Protein AF-H3DQI6-F1 (afdb_monomer_lite)

InterPro domains:
  IPR015422 Pyridoxal phosphate-dependent transferase, small domain [G3DSA:3.90.1150.10] (1-86)
  IPR015424 Pyridoxal phosphate-dependent transferase [SSF53383] (3-76)
  IPR045088 Aminotransferase ALAT1/2-like [PTHR11751] (1-85)

Structure (mmCIF, N/CA/C/O backbone):
data_AF-H3DQI6-F1
#
_entry.id   AF-H3DQI6-F1
#
loop_
_atom_site.group_PDB
_atom_site.id
_atom_site.type_symbol
_atom_site.label_atom_id
_atom_site.label_alt_id
_atom_site.label_comp_id
_atom_site.label_asym_id
_atom_site.label_entity_id
_atom_site.label_seq_id
_atom_site.pdbx_PDB_ins_code
_atom_site.Cartn_x
_atom_site.Cartn_y
_atom_site.Cartn_z
_atom_site.occupancy
_atom_site.B_iso_or_equiv
_atom_site.auth_seq_id
_atom_site.auth_comp_id
_atom_site.auth_asym_id
_atom_site.auth_atom_id
_atom_site.pdbx_PDB_model_num
ATOM 1 N N . MET A 1 1 ? 18.328 2.444 -2.834 1.00 74.44 1 MET A N 1
ATOM 2 C CA . MET A 1 1 ? 17.273 2.800 -3.809 1.00 74.44 1 MET A CA 1
ATOM 3 C C . MET A 1 1 ? 15.932 2.237 -3.344 1.00 74.44 1 MET A C 1
ATOM 5 O O . MET A 1 1 ? 15.474 1.218 -3.853 1.00 74.44 1 MET A O 1
ATOM 9 N N . TYR A 1 2 ? 15.324 2.869 -2.342 1.00 89.12 2 TYR A N 1
ATOM 10 C CA . TYR A 1 2 ? 14.019 2.474 -1.812 1.00 89.12 2 TYR A CA 1
ATOM 11 C C . TYR A 1 2 ? 13.088 3.676 -1.852 1.00 89.12 2 TYR A C 1
ATOM 13 O O . TYR A 1 2 ? 13.540 4.796 -1.616 1.00 89.12 2 TYR A O 1
ATOM 21 N N . ALA A 1 3 ? 11.816 3.428 -2.131 1.00 90.62 3 ALA A N 1
ATOM 22 C CA . ALA A 1 3 ? 10.750 4.388 -1.896 1.00 90.62 3 ALA A CA 1
ATOM 23 C C . ALA A 1 3 ? 9.967 3.964 -0.649 1.00 90.62 3 ALA A C 1
ATOM 25 O O . ALA A 1 3 ? 9.844 2.766 -0.375 1.00 90.62 3 ALA A O 1
ATOM 26 N N . PHE A 1 4 ? 9.460 4.951 0.091 1.00 92.31 4 PHE A N 1
ATOM 27 C CA . PHE A 1 4 ? 8.650 4.742 1.293 1.00 92.31 4 PHE A CA 1
ATOM 28 C C . PHE A 1 4 ? 7.346 5.557 1.228 1.00 92.31 4 PHE A C 1
ATOM 30 O O . PHE A 1 4 ? 7.171 6.510 1.986 1.00 92.31 4 PHE A O 1
ATOM 37 N N . PRO A 1 5 ? 6.475 5.273 0.243 1.00 92.25 5 PRO A N 1
ATOM 38 C CA . PRO A 1 5 ? 5.201 5.966 0.091 1.00 92.25 5 PRO A CA 1
ATOM 39 C C . PRO A 1 5 ? 4.301 5.790 1.317 1.00 92.25 5 PRO A C 1
ATOM 41 O O . PRO A 1 5 ? 4.217 4.709 1.904 1.00 92.25 5 PRO A O 1
ATOM 44 N N . GLN A 1 6 ? 3.602 6.870 1.657 1.00 93.12 6 GLN A N 1
ATOM 45 C CA . GLN A 1 6 ? 2.487 6.853 2.593 1.00 93.12 6 GLN A CA 1
ATOM 46 C C . GLN A 1 6 ? 1.218 6.406 1.864 1.00 93.12 6 GLN A C 1
ATOM 48 O O . GLN A 1 6 ? 0.960 6.839 0.739 1.00 93.12 6 GLN A O 1
ATOM 53 N N . ILE A 1 7 ? 0.412 5.582 2.525 1.00 92.00 7 ILE A N 1
ATOM 54 C CA . ILE A 1 7 ? -0.937 5.220 2.092 1.00 92.00 7 ILE A CA 1
ATOM 55 C C . ILE A 1 7 ? -1.962 5.748 3.091 1.00 92.00 7 ILE A C 1
ATOM 57 O O . ILE A 1 7 ? -1.741 5.757 4.303 1.00 92.00 7 ILE A O 1
ATOM 61 N N . TYR A 1 8 ? -3.098 6.189 2.562 1.00 92.44 8 TYR A N 1
ATOM 62 C CA . TYR A 1 8 ? -4.249 6.587 3.358 1.00 92.44 8 TYR A CA 1
ATOM 63 C C . TYR A 1 8 ? -5.247 5.439 3.338 1.00 92.44 8 TYR A C 1
ATOM 65 O O . TYR A 1 8 ? -5.786 5.097 2.288 1.00 92.44 8 TYR A O 1
ATOM 73 N N . ILE A 1 9 ? -5.436 4.819 4.498 1.00 92.06 9 ILE A N 1
ATOM 74 C CA . ILE A 1 9 ? -6.331 3.677 4.661 1.00 92.06 9 ILE A CA 1
ATOM 75 C C . ILE A 1 9 ? -7.669 4.207 5.194 1.00 92.06 9 ILE A C 1
ATOM 77 O O . ILE A 1 9 ? -7.665 4.911 6.209 1.00 92.06 9 ILE A O 1
ATOM 81 N N . PRO A 1 10 ? -8.803 3.914 4.532 1.00 94.00 10 PRO A N 1
ATOM 82 C CA . PRO A 1 10 ? -10.114 4.342 5.002 1.00 94.00 10 PRO A CA 1
ATOM 83 C C . PRO A 1 10 ? -10.437 3.785 6.400 1.00 94.00 10 PRO A C 1
ATOM 85 O O . PRO A 1 10 ? -10.062 2.648 6.698 1.00 94.00 10 PRO A O 1
ATOM 88 N N . PRO A 1 11 ? -11.185 4.521 7.245 1.00 93.19 11 PRO A N 1
ATOM 89 C CA . PRO A 1 11 ? -11.544 4.059 8.587 1.00 93.19 11 PRO A CA 1
ATOM 90 C C . PRO A 1 11 ? -12.201 2.666 8.646 1.00 93.19 11 PRO A C 1
ATOM 92 O O . PRO A 1 11 ? -11.842 1.910 9.546 1.00 93.19 11 PRO A O 1
ATOM 95 N N . PRO A 1 12 ? -13.088 2.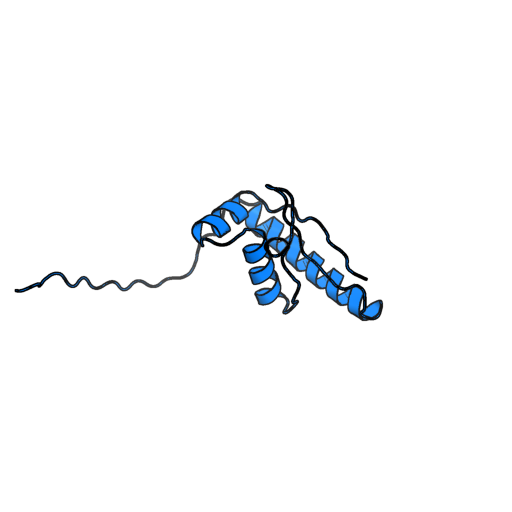266 7.706 1.00 93.81 12 PRO A N 1
ATOM 96 C CA . PRO A 1 12 ? -13.659 0.917 7.714 1.00 93.81 12 PRO A CA 1
ATOM 97 C C . PRO A 1 12 ? -12.607 -0.194 7.585 1.00 93.81 12 PRO A C 1
ATOM 99 O O . PRO A 1 12 ? -12.681 -1.197 8.286 1.00 93.81 12 PRO A O 1
ATOM 102 N N . ALA A 1 13 ? -11.581 0.010 6.754 1.00 94.12 13 ALA A N 1
ATOM 103 C CA . ALA A 1 13 ? -10.482 -0.944 6.617 1.00 94.12 13 ALA A CA 1
ATOM 104 C C . ALA A 1 13 ? -9.587 -0.989 7.865 1.00 94.12 13 ALA A C 1
ATOM 106 O O . ALA A 1 13 ? -9.068 -2.046 8.218 1.00 94.12 13 ALA A O 1
ATOM 107 N N . VAL A 1 14 ? -9.409 0.146 8.550 1.00 92.50 14 VAL A N 1
ATOM 108 C CA . VAL A 1 14 ? -8.691 0.188 9.835 1.00 92.50 14 VAL A CA 1
ATOM 109 C C . VAL A 1 14 ? -9.438 -0.630 10.889 1.00 92.50 14 VAL A C 1
ATOM 111 O O . VAL A 1 14 ? -8.819 -1.439 11.572 1.00 92.50 14 VAL A O 1
ATOM 114 N N . GLN A 1 15 ? -10.762 -0.480 10.973 1.00 93.56 15 GLN A N 1
ATOM 115 C CA . GLN A 1 15 ? -11.601 -1.241 11.906 1.00 93.56 15 GLN A CA 1
ATOM 116 C C . GLN A 1 15 ? -11.565 -2.745 11.619 1.00 93.56 15 GLN A C 1
ATOM 118 O O . GLN A 1 15 ? -11.482 -3.547 12.548 1.00 93.56 15 GLN A O 1
ATOM 123 N N . GLU A 1 16 ? -11.590 -3.145 10.345 1.00 94.06 16 GLU A N 1
ATOM 124 C CA . GLU A 1 16 ? -11.450 -4.556 9.975 1.00 94.06 16 GLU A CA 1
ATOM 125 C C . GLU A 1 16 ? -10.080 -5.104 10.395 1.00 94.06 16 GLU A C 1
ATOM 127 O O . GLU A 1 16 ? -10.008 -6.160 11.025 1.00 94.06 16 GLU A O 1
ATOM 132 N N . ALA A 1 17 ? -8.999 -4.362 10.143 1.00 93.25 17 ALA A N 1
ATOM 133 C CA . ALA A 1 17 ? -7.658 -4.755 10.570 1.00 93.25 17 ALA A CA 1
ATOM 134 C C . ALA A 1 17 ? -7.559 -4.913 12.100 1.00 93.25 17 ALA A C 1
ATOM 136 O O . ALA A 1 17 ? -7.017 -5.907 12.588 1.00 93.25 17 ALA A O 1
ATOM 137 N N . GLU A 1 18 ? -8.149 -3.985 12.858 1.00 91.88 18 G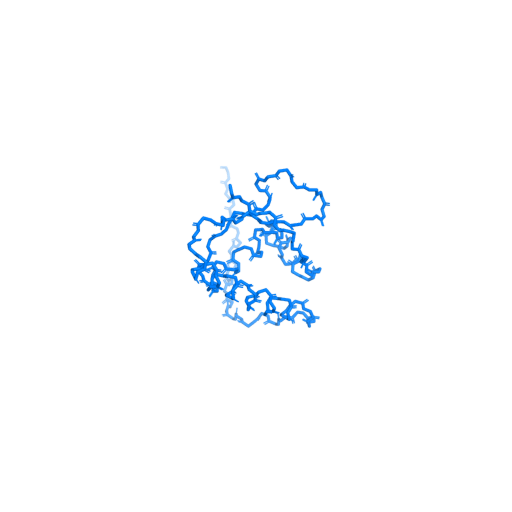LU A N 1
ATOM 138 C CA . GLU A 1 18 ? -8.236 -4.058 14.320 1.00 91.88 18 GLU A CA 1
ATOM 139 C C . GLU A 1 18 ? -9.046 -5.276 14.790 1.00 91.88 18 GLU A C 1
ATOM 141 O O . GLU A 1 18 ? -8.617 -5.967 15.716 1.00 91.88 18 GLU A O 1
ATOM 146 N N . SER A 1 19 ? -10.159 -5.606 14.123 1.00 94.50 19 SER A N 1
ATOM 147 C CA . SER A 1 19 ? -10.959 -6.804 14.430 1.00 94.50 19 SER A CA 1
ATOM 148 C C . SER A 1 19 ? -10.175 -8.107 14.233 1.00 94.50 19 SER A C 1
ATOM 150 O O . SER A 1 19 ? -10.369 -9.076 14.966 1.00 94.50 19 SER A O 1
ATOM 152 N N . LEU A 1 20 ? -9.233 -8.101 13.288 1.00 93.19 20 LEU A N 1
ATOM 153 C CA . LEU A 1 20 ? -8.321 -9.203 12.997 1.00 93.19 20 LEU A CA 1
ATOM 154 C C . LEU A 1 20 ? -7.040 -9.155 13.847 1.00 93.19 20 LEU A C 1
ATOM 156 O O . LEU A 1 20 ? -6.171 -10.010 13.689 1.00 93.19 20 LEU A O 1
ATOM 160 N N . SER A 1 21 ? -6.912 -8.184 14.761 1.00 92.69 21 SER A N 1
ATOM 161 C CA . SER A 1 21 ? -5.729 -7.971 15.609 1.00 92.69 21 SER A CA 1
ATOM 162 C C . SER A 1 21 ? -4.421 -7.795 14.822 1.00 92.69 21 SER A C 1
ATOM 164 O O . SER A 1 21 ? -3.346 -8.174 15.292 1.00 92.69 21 SER A O 1
ATOM 166 N N . ILE A 1 22 ? -4.495 -7.203 13.628 1.00 91.94 22 ILE A N 1
ATOM 167 C CA . ILE A 1 22 ? -3.337 -6.901 12.778 1.00 91.94 22 ILE A CA 1
ATOM 168 C C . ILE A 1 22 ? -3.251 -5.405 12.479 1.00 91.94 22 ILE A C 1
ATOM 170 O O . ILE A 1 22 ? -4.244 -4.683 12.478 1.00 91.94 22 ILE A O 1
ATOM 174 N N . ALA A 1 23 ? -2.038 -4.915 12.219 1.00 90.38 23 ALA A N 1
ATOM 175 C CA . ALA A 1 23 ? -1.846 -3.513 11.870 1.00 90.38 23 ALA A CA 1
ATOM 176 C C . ALA A 1 23 ? -2.502 -3.192 10.504 1.00 90.38 23 ALA A C 1
ATOM 178 O O . ALA A 1 23 ? -2.422 -4.017 9.588 1.00 90.38 23 ALA A O 1
ATOM 179 N N . PRO A 1 24 ? -3.102 -2.000 10.313 1.00 92.06 24 PRO A N 1
ATOM 180 C CA . PRO A 1 24 ? -3.786 -1.656 9.061 1.00 92.06 24 PRO A CA 1
ATOM 181 C C . PRO A 1 24 ? -2.897 -1.725 7.814 1.00 92.06 24 PRO A C 1
ATOM 183 O O . PRO A 1 24 ? -3.356 -2.092 6.735 1.00 92.06 24 PRO A O 1
ATOM 186 N N . ASP A 1 25 ? -1.608 -1.418 7.953 1.00 89.94 25 ASP A N 1
ATOM 187 C CA . ASP A 1 25 ? -0.646 -1.540 6.858 1.00 89.94 25 ASP A CA 1
ATOM 188 C C . ASP A 1 25 ? -0.332 -2.999 6.492 1.00 89.94 25 ASP A C 1
ATOM 190 O O . ASP A 1 25 ? -0.173 -3.306 5.310 1.00 89.94 25 ASP A O 1
ATOM 194 N N . ILE A 1 26 ? -0.300 -3.904 7.475 1.00 90.88 26 ILE A N 1
ATOM 195 C CA . ILE A 1 26 ? -0.202 -5.353 7.258 1.00 90.88 26 ILE A CA 1
ATOM 196 C C . ILE A 1 26 ? -1.459 -5.847 6.550 1.00 90.88 26 ILE A C 1
ATOM 198 O O . ILE A 1 26 ? -1.343 -6.577 5.571 1.00 90.88 26 ILE A O 1
ATOM 202 N N . PHE A 1 27 ? -2.644 -5.421 6.988 1.00 93.75 27 PHE A N 1
ATOM 203 C CA . PHE A 1 27 ? -3.905 -5.797 6.348 1.00 93.75 27 PHE A CA 1
ATOM 204 C C . PHE A 1 27 ? -3.945 -5.393 4.868 1.00 93.75 27 PHE A C 1
ATOM 206 O O . PHE A 1 27 ? -4.159 -6.239 4.000 1.00 93.75 27 PHE A O 1
ATOM 213 N N . TYR A 1 28 ? -3.647 -4.125 4.569 1.00 93.69 28 TYR A N 1
ATOM 214 C CA . TYR A 1 28 ? -3.550 -3.628 3.195 1.00 93.69 28 TYR A CA 1
ATOM 215 C C . TYR A 1 28 ? -2.540 -4.433 2.366 1.00 93.69 28 TYR A C 1
ATOM 217 O O . TYR A 1 28 ? -2.794 -4.775 1.211 1.00 93.69 28 TYR A O 1
ATOM 225 N N . PHE A 1 29 ? -1.387 -4.752 2.958 1.00 91.69 29 PHE A N 1
ATOM 226 C CA . PHE A 1 29 ? -0.344 -5.520 2.294 1.00 91.69 29 PHE A CA 1
ATOM 227 C C . PHE A 1 29 ? -0.761 -6.967 1.992 1.00 91.69 29 PHE A C 1
ATOM 229 O O . PHE A 1 29 ? -0.492 -7.454 0.895 1.00 91.69 29 PHE A O 1
ATOM 236 N N . LEU A 1 30 ? -1.424 -7.647 2.929 1.00 92.25 30 LEU A N 1
ATOM 237 C CA . LEU A 1 30 ? -1.915 -9.009 2.721 1.00 92.25 30 LEU A CA 1
ATOM 238 C C . LEU A 1 30 ? -2.918 -9.053 1.565 1.00 92.25 30 LEU A C 1
ATOM 240 O O . LEU A 1 30 ? -2.760 -9.873 0.664 1.00 92.25 30 LEU A O 1
ATOM 244 N N . LYS A 1 31 ? -3.856 -8.100 1.514 1.00 93.31 31 LYS A N 1
ATOM 245 C CA . LYS A 1 31 ? -4.799 -7.961 0.393 1.00 93.31 31 LYS A CA 1
ATOM 246 C C . LYS A 1 31 ? -4.086 -7.710 -0.939 1.00 93.31 31 LYS A C 1
ATOM 248 O O . LYS A 1 31 ? -4.376 -8.376 -1.929 1.00 93.31 31 LYS A O 1
ATOM 253 N N . LEU A 1 32 ? -3.092 -6.816 -0.959 1.00 93.56 32 LEU A N 1
ATOM 254 C CA . LEU A 1 32 ? -2.284 -6.557 -2.157 1.00 93.56 32 LEU A CA 1
ATOM 255 C C . LEU A 1 32 ? -1.593 -7.833 -2.652 1.00 93.56 32 LEU A C 1
ATOM 257 O O . LEU A 1 32 ? -1.567 -8.098 -3.857 1.00 93.56 32 LEU A O 1
ATOM 261 N N . LEU A 1 33 ? -1.009 -8.601 -1.733 1.00 93.31 33 LEU A N 1
ATOM 262 C CA . LEU A 1 33 ? -0.298 -9.832 -2.050 1.00 93.31 33 LEU A CA 1
ATOM 263 C C . LEU A 1 33 ? -1.249 -10.899 -2.602 1.00 93.31 33 LEU A C 1
ATOM 265 O O . LEU A 1 33 ? -0.927 -11.510 -3.619 1.00 93.31 33 LEU A O 1
ATOM 269 N N . GLU A 1 34 ? -2.404 -11.093 -1.967 1.00 92.19 34 GLU A N 1
ATOM 270 C CA . GLU A 1 34 ? -3.431 -12.056 -2.381 1.00 92.19 34 GLU A CA 1
ATOM 271 C C . GLU A 1 34 ? -3.988 -11.744 -3.777 1.00 92.19 34 GLU A C 1
ATOM 273 O O . GLU A 1 34 ? -4.116 -12.649 -4.601 1.00 92.19 34 GLU A O 1
ATOM 278 N N . GLU A 1 35 ? -4.263 -10.472 -4.081 1.00 92.69 35 GLU A N 1
ATOM 279 C CA . GLU A 1 35 ? -4.873 -10.073 -5.357 1.00 92.69 35 GLU A CA 1
ATOM 280 C C . GLU A 1 35 ? -3.863 -9.972 -6.509 1.00 92.69 35 GLU A C 1
ATOM 282 O O . GLU A 1 35 ? -4.167 -10.321 -7.651 1.00 92.69 35 GLU A O 1
ATOM 287 N N . THR A 1 36 ? -2.653 -9.472 -6.243 1.00 91.19 36 THR A N 1
ATOM 288 C CA . THR A 1 36 ? -1.706 -9.103 -7.313 1.00 91.19 36 THR A CA 1
ATOM 289 C C . THR A 1 36 ? -0.459 -9.980 -7.381 1.00 91.19 36 THR A C 1
ATOM 291 O O . THR A 1 36 ? 0.260 -9.943 -8.390 1.00 91.19 36 THR A O 1
ATOM 294 N N . GLY A 1 37 ? -0.165 -10.729 -6.314 1.00 90.06 37 GLY A N 1
ATOM 295 C CA . GLY A 1 37 ? 1.097 -11.445 -6.119 1.00 90.06 37 GLY A CA 1
ATOM 296 C C . GLY A 1 37 ? 2.300 -10.533 -5.846 1.00 90.06 37 GLY A C 1
ATOM 297 O O . GLY A 1 37 ? 3.439 -11.001 -5.869 1.00 90.06 37 GLY A O 1
ATOM 298 N N . ILE A 1 38 ? 2.092 -9.227 -5.631 1.00 88.25 38 ILE A N 1
ATOM 299 C CA . ILE A 1 38 ? 3.174 -8.271 -5.374 1.00 88.25 38 ILE A CA 1
ATOM 300 C C . ILE A 1 38 ? 3.544 -8.295 -3.892 1.00 88.25 38 ILE A C 1
ATOM 302 O O . ILE A 1 38 ? 2.736 -7.982 -3.023 1.00 88.25 38 ILE A O 1
ATOM 306 N N . PHE A 1 39 ? 4.815 -8.586 -3.616 1.00 86.81 39 PHE A N 1
ATOM 307 C CA . PHE A 1 39 ? 5.385 -8.501 -2.277 1.00 86.81 39 PHE A CA 1
ATOM 308 C C . PHE A 1 39 ? 6.080 -7.146 -2.060 1.00 86.81 39 PHE A C 1
ATOM 310 O O . PHE A 1 39 ? 6.992 -6.772 -2.801 1.00 86.81 39 PHE A O 1
ATOM 317 N N . VAL A 1 40 ? 5.684 -6.427 -1.012 1.00 85.56 40 VAL A N 1
ATOM 318 C CA . VAL A 1 40 ? 6.324 -5.208 -0.496 1.00 85.56 40 VAL A CA 1
ATOM 319 C C . VAL A 1 40 ? 6.533 -5.367 1.007 1.00 85.56 40 VAL A C 1
ATOM 321 O O . VAL A 1 40 ? 5.978 -6.271 1.621 1.00 85.56 40 VAL A O 1
ATOM 324 N N . VAL A 1 41 ? 7.358 -4.517 1.621 1.00 87.75 41 VAL A N 1
ATOM 325 C CA . VAL A 1 41 ? 7.579 -4.598 3.074 1.00 87.75 41 VAL A CA 1
ATOM 326 C C . VAL A 1 41 ? 6.688 -3.571 3.778 1.00 87.75 41 VAL A C 1
ATOM 328 O O . VAL A 1 41 ? 6.836 -2.384 3.475 1.00 87.75 41 VAL A O 1
ATOM 331 N N . PRO A 1 42 ? 5.790 -3.971 4.695 1.00 87.75 42 PRO A N 1
ATOM 332 C CA . PRO A 1 42 ? 4.918 -3.035 5.401 1.00 87.75 42 PRO A CA 1
ATOM 333 C C . PRO A 1 42 ? 5.708 -2.101 6.328 1.00 87.75 42 PRO A C 1
ATOM 335 O O . PRO A 1 42 ? 6.787 -2.441 6.824 1.00 87.75 42 PRO A O 1
ATOM 338 N N . GLY A 1 43 ? 5.170 -0.901 6.543 1.00 85.00 43 GLY A N 1
ATOM 339 C CA . GLY A 1 43 ? 5.778 0.163 7.340 1.00 85.00 43 GLY A CA 1
ATOM 340 C C . GLY A 1 43 ? 5.846 -0.136 8.836 1.00 85.00 43 GLY A C 1
ATOM 341 O O . GLY A 1 43 ? 6.731 0.385 9.506 1.00 85.00 43 GLY A O 1
ATOM 342 N N . SER A 1 44 ? 4.983 -1.011 9.347 1.00 80.75 44 SER A N 1
ATOM 343 C CA . SER A 1 44 ? 4.900 -1.422 10.755 1.00 80.75 44 SER A CA 1
ATOM 344 C C . SER A 1 44 ? 6.152 -2.120 11.274 1.00 80.75 44 SER A C 1
ATOM 346 O O . SER A 1 44 ? 6.413 -2.081 12.472 1.00 80.75 44 SER A O 1
ATOM 348 N N . GLY A 1 45 ? 6.973 -2.691 10.387 1.00 77.81 45 GLY A N 1
ATOM 349 C CA . GLY A 1 45 ? 8.310 -3.185 10.731 1.00 77.81 45 GLY A CA 1
ATOM 350 C C . GLY A 1 45 ? 9.376 -2.087 10.871 1.00 77.81 45 GLY A C 1
ATOM 351 O O . GLY A 1 45 ? 10.532 -2.394 11.158 1.00 77.81 45 GLY A O 1
ATOM 352 N N . PHE A 1 46 ? 9.023 -0.821 10.641 1.00 80.88 46 PHE A N 1
ATOM 353 C CA . PHE A 1 46 ? 9.911 0.341 10.674 1.00 80.88 46 PHE A CA 1
ATOM 354 C C . PHE A 1 46 ? 9.382 1.427 11.625 1.00 80.88 46 PHE A C 1
ATOM 356 O O . PHE A 1 46 ? 8.244 1.398 12.089 1.00 80.88 46 PHE A O 1
ATOM 363 N N . PHE A 1 47 ? 10.209 2.442 11.888 1.00 77.50 47 PHE A N 1
ATOM 364 C CA . PHE A 1 47 ? 9.812 3.621 12.657 1.00 77.50 47 PHE A CA 1
ATOM 365 C C . PHE A 1 47 ? 8.920 4.555 11.819 1.00 77.50 47 PHE A C 1
ATOM 367 O O . PHE A 1 47 ? 9.403 5.524 11.233 1.00 77.50 47 PHE A O 1
ATOM 374 N N . GLN A 1 48 ? 7.620 4.263 11.746 1.00 84.25 48 GLN A N 1
ATOM 375 C CA . GLN A 1 48 ? 6.611 5.164 11.173 1.00 84.25 48 GLN A CA 1
ATOM 376 C C . GLN A 1 48 ? 5.891 5.977 12.257 1.00 84.25 48 GLN A C 1
ATOM 378 O O . GLN A 1 48 ? 5.808 5.567 13.414 1.00 84.25 48 GLN A O 1
ATOM 383 N N . ARG A 1 49 ? 5.373 7.157 11.894 1.00 86.38 49 ARG A N 1
ATOM 384 C CA . ARG A 1 49 ? 4.602 7.995 12.825 1.00 86.38 49 ARG A CA 1
ATOM 385 C C . ARG A 1 49 ? 3.257 7.335 13.132 1.00 86.38 49 ARG A C 1
ATOM 387 O O . ARG A 1 49 ? 2.635 6.745 12.250 1.00 86.38 49 ARG A O 1
ATOM 394 N N . GLN A 1 50 ? 2.782 7.476 14.367 1.00 86.00 50 GLN A N 1
ATOM 395 C CA . GLN A 1 50 ? 1.464 6.974 14.753 1.00 86.00 50 GLN A CA 1
ATOM 396 C C . GLN A 1 50 ? 0.366 7.611 13.884 1.00 86.00 50 GLN A C 1
ATOM 398 O O . GLN A 1 50 ? 0.419 8.805 13.591 1.00 86.00 50 GLN A O 1
ATOM 403 N N . GLY A 1 51 ? -0.602 6.803 13.445 1.00 86.06 51 GLY A N 1
ATOM 404 C CA . GLY A 1 51 ? -1.684 7.239 12.552 1.00 86.06 51 GLY A CA 1
ATOM 405 C C . GLY A 1 51 ? -1.280 7.397 11.082 1.00 86.06 51 GLY A C 1
ATOM 406 O O . GLY A 1 51 ? -2.091 7.834 10.271 1.00 86.06 51 GLY A O 1
ATOM 407 N N . THR A 1 52 ? -0.044 7.045 10.720 1.00 91.38 52 THR A N 1
ATOM 408 C CA . THR A 1 52 ? 0.405 7.001 9.325 1.00 91.38 52 THR A CA 1
ATOM 409 C C . THR A 1 52 ? 0.796 5.585 8.944 1.00 91.38 52 THR A C 1
ATOM 411 O O . THR A 1 52 ? 1.370 4.857 9.753 1.00 91.38 52 THR A O 1
ATOM 414 N N . TYR A 1 53 ? 0.505 5.215 7.703 1.00 92.50 53 TYR A N 1
ATOM 415 C CA . TYR A 1 53 ? 0.739 3.879 7.178 1.00 92.50 53 TYR A CA 1
ATOM 416 C C . TYR A 1 53 ? 1.613 3.987 5.942 1.00 92.50 53 TYR A C 1
ATOM 418 O O . TYR A 1 53 ? 1.383 4.842 5.085 1.00 92.50 53 TYR A O 1
ATOM 426 N N . HIS A 1 54 ? 2.627 3.139 5.857 1.00 93.25 54 HIS A N 1
ATOM 427 C CA . HIS A 1 54 ? 3.598 3.174 4.773 1.00 93.25 54 HIS A CA 1
ATOM 428 C C . HIS A 1 54 ? 3.909 1.771 4.278 1.00 93.25 54 HIS A C 1
ATOM 430 O O . HIS A 1 54 ? 3.624 0.773 4.939 1.00 93.25 54 HIS A O 1
ATOM 436 N N . PHE A 1 55 ? 4.566 1.697 3.129 1.00 91.75 55 PHE A N 1
ATOM 437 C CA . PHE A 1 55 ? 5.242 0.484 2.694 1.00 91.75 55 PHE A CA 1
ATOM 438 C C . PHE A 1 55 ? 6.562 0.835 2.017 1.00 91.75 55 PHE A C 1
ATOM 440 O O . PHE A 1 55 ? 6.728 1.910 1.445 1.00 91.75 55 PHE A O 1
ATOM 447 N N . ARG A 1 56 ? 7.519 -0.090 2.061 1.00 92.19 56 ARG A N 1
ATOM 448 C CA . ARG A 1 56 ? 8.791 0.020 1.352 1.00 92.19 56 ARG A CA 1
ATOM 449 C C . ARG A 1 56 ? 8.730 -0.767 0.055 1.00 92.19 56 ARG A C 1
ATOM 451 O O . ARG A 1 56 ? 8.487 -1.975 0.072 1.00 92.19 56 ARG A O 1
ATOM 458 N N . MET A 1 57 ? 9.090 -0.114 -1.044 1.00 90.81 57 MET A N 1
ATOM 459 C CA . MET A 1 57 ? 9.304 -0.771 -2.334 1.00 90.81 57 MET A CA 1
ATOM 460 C C . MET A 1 57 ? 10.692 -0.476 -2.905 1.00 90.81 57 MET A C 1
ATOM 462 O O . MET A 1 57 ? 11.317 0.545 -2.599 1.00 90.81 57 MET A O 1
ATOM 466 N N . THR A 1 58 ? 11.190 -1.386 -3.739 1.00 89.31 58 THR A N 1
ATOM 467 C CA . THR A 1 58 ? 12.440 -1.211 -4.483 1.00 89.31 58 THR A CA 1
ATOM 468 C C . THR A 1 58 ? 12.164 -0.591 -5.848 1.00 89.31 58 THR A C 1
ATOM 470 O O . THR A 1 58 ? 11.217 -0.957 -6.536 1.00 89.31 58 THR A O 1
ATOM 473 N N . ILE A 1 59 ? 13.038 0.325 -6.265 1.00 89.06 59 ILE A N 1
ATOM 474 C CA . ILE A 1 59 ? 13.035 0.919 -7.618 1.00 89.06 59 ILE A CA 1
ATOM 475 C C . ILE A 1 59 ? 14.161 0.343 -8.495 1.00 89.06 59 ILE A C 1
ATOM 477 O O . ILE A 1 59 ? 14.549 0.936 -9.492 1.00 89.06 59 ILE A O 1
ATOM 481 N N . LEU A 1 60 ? 14.720 -0.798 -8.078 1.00 89.44 60 LEU A N 1
ATOM 482 C CA . LEU A 1 60 ? 15.787 -1.519 -8.776 1.00 89.44 60 LEU A CA 1
ATOM 483 C C . LEU A 1 60 ? 15.353 -2.224 -10.076 1.00 89.44 60 LEU A C 1
ATOM 485 O O . LEU A 1 60 ? 16.211 -2.387 -10.944 1.00 89.44 60 LEU A O 1
ATOM 489 N N . PRO A 1 61 ? 14.094 -2.691 -10.243 1.00 88.44 61 PRO A N 1
ATOM 490 C CA . PRO A 1 61 ? 13.669 -3.280 -11.510 1.00 88.44 61 PRO A CA 1
ATOM 491 C C . PRO A 1 61 ? 13.817 -2.305 -12.684 1.00 88.44 61 PRO A C 1
ATOM 493 O O . PRO A 1 61 ? 13.779 -1.089 -12.507 1.00 88.44 61 PRO A O 1
ATOM 496 N N . SER A 1 62 ? 13.929 -2.842 -13.903 1.00 93.75 62 SER A N 1
ATOM 497 C CA . SER A 1 62 ? 13.942 -2.012 -15.111 1.00 93.75 62 SER A CA 1
ATOM 498 C 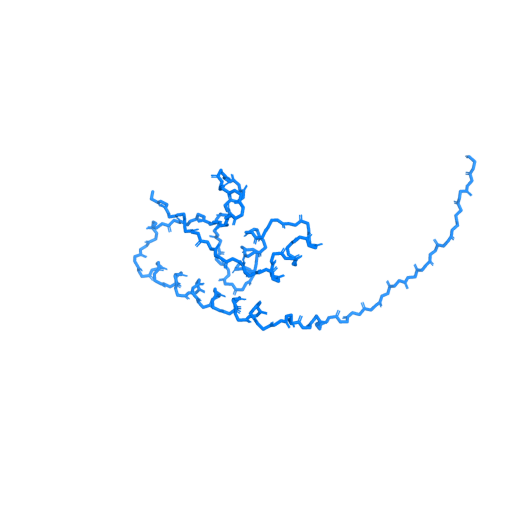C . SER A 1 62 ? 12.665 -1.162 -15.223 1.00 93.75 62 SER A C 1
ATOM 500 O O . SER A 1 62 ? 11.611 -1.586 -14.732 1.00 93.75 62 SER A O 1
ATOM 502 N N . PRO A 1 63 ? 12.710 -0.000 -15.905 1.00 92.81 63 PRO A N 1
ATOM 503 C CA . PRO A 1 63 ? 11.558 0.894 -16.023 1.00 92.81 63 PRO A CA 1
ATOM 504 C C . PRO A 1 63 ? 10.278 0.209 -16.516 1.00 92.81 63 PRO A C 1
ATOM 506 O O . PRO A 1 63 ? 9.200 0.505 -16.012 1.00 92.81 63 PRO A O 1
ATOM 509 N N . ASP A 1 64 ? 10.378 -0.747 -17.442 1.00 94.94 64 ASP A N 1
ATOM 510 C CA . ASP A 1 64 ? 9.204 -1.454 -17.970 1.00 94.94 64 ASP A CA 1
ATOM 511 C C . ASP A 1 64 ? 8.576 -2.402 -16.943 1.00 94.94 64 ASP A C 1
ATOM 513 O O . ASP A 1 64 ? 7.356 -2.428 -16.785 1.00 94.94 64 ASP A O 1
ATOM 517 N N . LYS A 1 65 ? 9.399 -3.120 -16.166 1.00 91.12 65 LYS A N 1
ATOM 518 C CA . LYS A 1 65 ? 8.905 -3.946 -15.053 1.00 91.12 65 LYS A CA 1
ATOM 519 C C . LYS A 1 65 ? 8.297 -3.081 -13.955 1.00 91.12 65 LYS A C 1
ATOM 521 O O . LYS A 1 65 ? 7.270 -3.443 -13.386 1.00 91.12 65 LYS A O 1
ATOM 526 N N . LEU A 1 66 ? 8.910 -1.930 -13.681 1.00 91.81 66 LEU A N 1
ATOM 527 C CA . LEU A 1 66 ? 8.409 -0.985 -12.692 1.00 91.81 66 LEU A CA 1
ATOM 528 C C . LEU A 1 66 ? 7.056 -0.396 -13.112 1.00 91.81 66 LEU A C 1
ATOM 530 O O . LEU A 1 66 ? 6.159 -0.325 -12.281 1.00 91.81 66 LEU A O 1
ATOM 534 N N . LYS A 1 67 ? 6.860 -0.054 -14.393 1.00 93.69 67 LYS A N 1
ATOM 535 C CA . LYS A 1 67 ? 5.557 0.394 -14.917 1.00 93.69 67 LYS A CA 1
ATOM 536 C C . LYS A 1 67 ? 4.462 -0.649 -14.695 1.00 93.69 67 LYS A C 1
ATOM 538 O O . LYS A 1 67 ? 3.387 -0.292 -14.230 1.00 93.69 67 LYS A O 1
ATOM 543 N N . ILE A 1 68 ? 4.744 -1.924 -14.972 1.00 93.06 68 ILE A N 1
ATOM 544 C CA . ILE A 1 68 ? 3.781 -3.018 -14.758 1.00 93.06 68 ILE A CA 1
ATOM 545 C C . ILE A 1 68 ? 3.428 -3.148 -13.271 1.00 93.06 68 ILE A C 1
ATOM 547 O O . ILE A 1 68 ? 2.254 -3.259 -12.925 1.00 93.06 68 ILE A O 1
ATOM 551 N N . LEU A 1 69 ? 4.430 -3.103 -12.388 1.00 91.69 69 LEU A N 1
ATOM 552 C CA . LEU A 1 69 ? 4.219 -3.162 -10.940 1.00 91.69 69 LEU A CA 1
ATOM 553 C C . LEU A 1 69 ? 3.361 -1.988 -10.455 1.00 91.69 69 LEU A C 1
ATOM 555 O O . LEU A 1 69 ? 2.385 -2.200 -9.741 1.00 91.69 69 LEU A O 1
ATOM 559 N N . LEU A 1 70 ? 3.698 -0.763 -10.863 1.00 92.81 70 LEU A N 1
ATOM 560 C CA . LEU A 1 70 ? 2.968 0.445 -10.474 1.00 92.81 70 LEU A CA 1
ATOM 561 C C . LEU A 1 70 ? 1.531 0.450 -11.008 1.00 92.81 70 LEU A C 1
ATOM 563 O O . LEU A 1 70 ? 0.636 0.915 -10.308 1.00 92.81 70 LEU A O 1
ATOM 567 N N . GLN A 1 71 ? 1.298 -0.087 -12.207 1.00 94.94 71 GLN A N 1
ATOM 568 C CA . GLN A 1 71 ? -0.043 -0.211 -12.776 1.00 94.94 71 GLN A CA 1
ATOM 569 C C . GLN A 1 71 ? -0.911 -1.170 -11.953 1.00 94.94 71 GLN A C 1
ATOM 571 O O . GLN A 1 71 ? -1.997 -0.786 -11.528 1.00 94.94 71 GLN A O 1
ATOM 576 N N . LYS A 1 72 ? -0.400 -2.367 -11.640 1.00 94.25 72 LYS A N 1
ATOM 577 C CA . LYS A 1 72 ? -1.098 -3.334 -10.777 1.00 94.25 72 LYS A CA 1
ATOM 578 C C . LYS A 1 72 ? -1.370 -2.774 -9.383 1.00 94.25 72 LYS A C 1
ATOM 580 O O . LYS A 1 72 ? -2.461 -2.933 -8.850 1.00 94.25 72 LYS A O 1
ATOM 585 N N . LEU A 1 73 ? -0.382 -2.091 -8.804 1.00 93.88 73 LEU A N 1
ATOM 586 C CA . LEU A 1 73 ? -0.520 -1.449 -7.500 1.00 93.88 73 LEU A CA 1
ATOM 587 C C . LEU A 1 73 ? -1.599 -0.359 -7.521 1.00 93.88 73 LEU A C 1
ATOM 589 O O . LEU A 1 73 ? -2.370 -0.252 -6.573 1.00 93.88 73 LEU A O 1
ATOM 593 N N . LYS A 1 74 ? -1.664 0.439 -8.593 1.00 94.75 74 LYS A N 1
ATOM 594 C CA . LYS A 1 74 ? -2.696 1.464 -8.781 1.00 94.75 74 LYS A CA 1
ATOM 595 C C . LYS A 1 74 ? -4.086 0.841 -8.882 1.00 94.75 74 LYS A C 1
ATOM 597 O O . LYS A 1 74 ? -4.998 1.324 -8.222 1.00 94.75 74 LYS A O 1
ATOM 602 N N . GLU A 1 75 ? -4.248 -0.187 -9.708 1.00 96.06 75 GLU A N 1
ATOM 603 C CA . GLU A 1 75 ? -5.529 -0.881 -9.898 1.00 96.06 75 GLU A CA 1
ATOM 604 C C . GLU A 1 75 ? -6.033 -1.472 -8.582 1.00 96.06 75 GLU A C 1
ATOM 606 O O . GLU A 1 75 ? -7.154 -1.172 -8.175 1.00 96.06 75 GLU A O 1
ATOM 611 N N . PHE A 1 76 ? -5.166 -2.193 -7.866 1.00 95.75 76 PHE A N 1
ATOM 612 C CA . PHE A 1 76 ? -5.462 -2.688 -6.526 1.00 95.75 76 PHE A CA 1
ATOM 613 C C . PHE A 1 76 ? -5.849 -1.556 -5.571 1.00 95.75 76 PHE A C 1
ATOM 615 O O . PHE A 1 76 ? -6.873 -1.633 -4.904 1.00 95.75 76 PHE A O 1
ATOM 622 N N . HIS A 1 77 ? -5.053 -0.484 -5.509 1.00 94.94 77 HIS A N 1
ATOM 623 C CA . HIS A 1 77 ? -5.297 0.609 -4.571 1.00 94.94 77 HIS A CA 1
ATOM 624 C C . HIS A 1 77 ? -6.657 1.275 -4.805 1.00 94.94 77 HIS A C 1
ATOM 626 O O . HIS A 1 77 ? -7.369 1.562 -3.847 1.00 94.94 77 HIS A O 1
ATOM 632 N N . LEU A 1 78 ? -7.036 1.499 -6.065 1.00 95.12 78 LEU A N 1
ATOM 633 C CA . L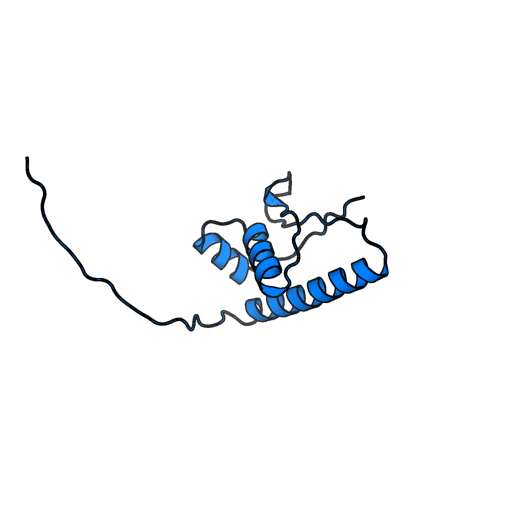EU A 1 78 ? -8.334 2.079 -6.409 1.00 95.12 78 LEU A CA 1
ATOM 634 C C . LEU A 1 78 ? -9.487 1.141 -6.043 1.00 95.12 78 LEU A C 1
ATOM 636 O O . LEU A 1 78 ? -10.457 1.599 -5.445 1.00 95.12 78 LEU A O 1
ATOM 640 N N . HIS A 1 79 ? -9.355 -0.153 -6.342 1.00 94.31 79 HIS A N 1
ATOM 641 C CA . HIS A 1 79 ? -10.354 -1.160 -5.986 1.00 94.31 79 HIS A CA 1
ATOM 642 C C . HIS A 1 79 ? -10.523 -1.282 -4.465 1.00 94.31 79 HIS A C 1
ATOM 644 O O . HIS A 1 79 ? -11.640 -1.256 -3.956 1.00 94.31 79 HIS A O 1
ATOM 650 N N . PHE A 1 80 ? -9.411 -1.317 -3.729 1.00 94.69 80 PHE A N 1
ATOM 651 C CA . PHE A 1 80 ? -9.403 -1.309 -2.271 1.00 94.69 80 PHE A CA 1
ATOM 652 C C . PHE A 1 80 ? -10.112 -0.068 -1.723 1.00 94.69 80 PHE A C 1
ATOM 654 O O . PHE A 1 80 ? -10.986 -0.173 -0.866 1.00 94.69 80 PHE A O 1
ATOM 661 N N . LEU A 1 81 ? -9.779 1.123 -2.229 1.00 94.00 81 LEU A N 1
ATOM 662 C CA . LEU A 1 81 ? -10.451 2.343 -1.796 1.00 94.00 81 LEU A CA 1
ATOM 663 C C . LEU A 1 81 ? -11.950 2.282 -2.084 1.00 94.00 81 LEU A C 1
ATOM 665 O O . LEU A 1 81 ? -12.719 2.618 -1.195 1.00 94.00 81 LEU A O 1
ATOM 669 N N . GLU A 1 82 ? -12.381 1.838 -3.261 1.00 93.88 82 GLU A N 1
ATOM 670 C CA . GLU A 1 82 ? -13.801 1.707 -3.602 1.00 93.88 82 GLU A CA 1
ATOM 671 C C . GLU A 1 82 ? -14.539 0.752 -2.651 1.00 93.88 82 GLU A C 1
ATOM 673 O O . GLU A 1 82 ? -15.563 1.139 -2.076 1.00 93.88 82 GLU A O 1
ATOM 678 N N . ALA A 1 83 ? -13.968 -0.432 -2.402 1.00 92.00 83 ALA A N 1
ATOM 679 C CA . ALA A 1 83 ? -14.520 -1.447 -1.504 1.00 92.00 83 ALA A CA 1
ATOM 680 C C . ALA A 1 83 ? -14.720 -0.938 -0.066 1.00 92.00 83 ALA A C 1
ATOM 682 O O . ALA A 1 83 ? -15.663 -1.348 0.607 1.00 92.00 83 ALA A O 1
ATOM 683 N N . TYR A 1 84 ? -13.865 -0.018 0.391 1.00 90.88 84 TYR A N 1
ATOM 684 C CA . TYR A 1 84 ? -13.929 0.571 1.732 1.00 90.88 84 TYR A CA 1
ATOM 685 C C . TYR A 1 84 ? -14.487 2.006 1.773 1.00 90.88 84 TYR A C 1
ATOM 687 O O . TYR A 1 84 ? -14.588 2.586 2.857 1.00 90.88 84 TYR A O 1
ATOM 695 N N . SER A 1 85 ? -14.859 2.588 0.625 1.00 82.44 85 SER A N 1
ATOM 696 C CA . SER A 1 85 ? -15.495 3.916 0.520 1.00 82.44 85 SER A CA 1
ATOM 697 C C . SER A 1 85 ? -17.018 3.828 0.545 1.00 82.44 85 SER A C 1
ATOM 699 O O . SER A 1 85 ? -17.679 4.708 1.093 1.00 82.44 85 SER A O 1
ATOM 701 N N . GLN A 1 86 ? -17.580 2.770 -0.040 1.00 63.78 86 GLN A N 1
ATOM 702 C CA . GLN A 1 86 ? -18.994 2.434 0.090 1.00 63.78 86 GLN A CA 1
ATOM 703 C C . GLN A 1 86 ? -19.130 1.596 1.362 1.00 63.78 86 GLN A C 1
ATOM 705 O O . GLN A 1 86 ? -18.515 0.542 1.463 1.00 63.78 86 GLN A O 1
ATOM 710 N N . GLY A 1 87 ? -19.846 2.092 2.373 1.00 54.84 87 GLY A N 1
ATOM 711 C CA . GLY A 1 87 ? -19.901 1.465 3.697 1.00 54.84 87 GLY A CA 1
ATOM 712 C C . GLY A 1 87 ? -20.160 -0.048 3.646 1.00 54.84 87 GLY A C 1
ATOM 713 O O . GLY A 1 87 ? -21.268 -0.456 3.328 1.00 54.84 87 GLY A O 1
ATOM 714 N N . ALA A 1 88 ? -19.125 -0.818 4.006 1.00 40.59 88 ALA A N 1
ATOM 715 C CA . ALA A 1 88 ? -19.075 -2.267 4.226 1.00 40.59 88 ALA A CA 1
ATOM 716 C C . ALA A 1 88 ? -19.576 -3.173 3.072 1.00 40.59 88 ALA A C 1
ATOM 718 O O . ALA A 1 88 ? -20.781 -3.259 2.823 1.00 40.59 88 ALA A O 1
ATOM 719 N N . PRO A 1 89 ? -18.706 -3.994 2.450 1.00 43.03 89 PRO A N 1
ATOM 720 C CA . PRO A 1 89 ? -19.176 -5.158 1.723 1.00 43.03 89 PRO A CA 1
ATOM 721 C C . PRO A 1 89 ? -19.645 -6.226 2.719 1.00 43.03 89 PRO A C 1
ATOM 723 O O . PRO A 1 89 ? -18.954 -6.588 3.671 1.00 43.03 89 PRO A O 1
ATOM 726 N N . GLN A 1 90 ? -20.854 -6.728 2.481 1.00 42.72 90 GLN A N 1
ATOM 727 C CA . GLN A 1 90 ? -21.417 -7.890 3.155 1.00 42.72 90 GLN A CA 1
ATOM 728 C C . GLN A 1 90 ? -20.481 -9.097 3.018 1.00 42.72 90 GLN A C 1
ATOM 730 O O . GLN A 1 90 ? -20.146 -9.511 1.909 1.00 42.72 90 GLN A O 1
ATOM 735 N N . MET A 1 91 ? -20.109 -9.694 4.150 1.00 45.16 91 MET A N 1
ATOM 736 C CA . MET A 1 91 ? -19.467 -11.004 4.205 1.00 45.16 91 MET A CA 1
ATOM 737 C C . MET A 1 91 ? -20.426 -12.075 3.655 1.00 45.16 91 MET A C 1
ATOM 739 O O . MET A 1 91 ? -21.306 -12.554 4.369 1.00 45.16 91 MET A O 1
ATOM 743 N N . SER A 1 92 ? -20.268 -12.472 2.388 1.00 45.44 92 SER A N 1
ATOM 744 C CA . SER A 1 92 ? -20.864 -13.705 1.861 1.00 45.44 92 SER A CA 1
ATOM 745 C C . SER A 1 92 ? -19.878 -14.859 2.041 1.00 45.44 92 SER A C 1
ATOM 747 O O . SER A 1 92 ? -18.952 -15.034 1.250 1.00 45.44 92 SER A O 1
ATOM 749 N N . GLY A 1 93 ? -20.093 -15.646 3.092 1.00 43.00 93 GLY A N 1
ATOM 750 C CA . GLY A 1 93 ? -19.337 -16.861 3.378 1.00 43.00 93 GLY A CA 1
ATOM 751 C C . GLY A 1 93 ? -19.976 -17.674 4.500 1.00 43.00 93 GLY A C 1
ATOM 752 O O . GLY A 1 93 ? -19.425 -17.771 5.588 1.00 43.00 93 GLY A O 1
ATOM 753 N N . SER A 1 94 ? -21.160 -18.232 4.234 1.00 43.16 94 SER A N 1
ATOM 754 C CA . SER A 1 94 ? -21.725 -19.400 4.932 1.00 43.16 94 SER A CA 1
ATOM 755 C C . SER A 1 94 ? -20.662 -20.506 5.054 1.00 43.16 94 SER A C 1
ATOM 757 O O . SER A 1 94 ? -19.985 -20.793 4.070 1.00 43.16 94 SER A O 1
ATOM 759 N N . ASN A 1 95 ? -20.474 -21.173 6.194 1.00 47.06 95 ASN A N 1
ATOM 760 C CA . ASN A 1 95 ? -21.477 -22.037 6.817 1.00 47.06 95 ASN A CA 1
ATOM 761 C C . ASN A 1 95 ? -21.199 -22.260 8.330 1.00 47.06 95 ASN A C 1
ATOM 763 O O . ASN A 1 95 ? -20.058 -22.100 8.765 1.00 47.06 95 ASN A O 1
ATOM 767 N N . PRO A 1 96 ? -22.221 -22.640 9.123 1.00 55.16 96 PRO A N 1
ATOM 768 C CA . PRO A 1 96 ? -22.172 -22.785 10.570 1.00 55.16 96 PRO A CA 1
ATOM 769 C C . PRO A 1 96 ? -21.806 -24.216 10.976 1.00 55.16 96 PRO A C 1
ATOM 771 O O . PRO A 1 96 ? -22.252 -25.156 10.334 1.00 55.16 96 PRO A O 1
ATOM 774 N N . GLU A 1 97 ? -21.084 -24.376 12.086 1.00 37.69 97 GLU A N 1
ATOM 775 C CA . GLU A 1 97 ? -21.147 -25.583 12.925 1.00 37.69 97 GLU A CA 1
ATOM 776 C C . GLU A 1 97 ? -20.424 -25.331 14.261 1.00 37.69 97 GLU A C 1
ATOM 778 O O . GLU A 1 97 ? -19.216 -25.500 14.399 1.00 37.69 97 GLU A O 1
ATOM 783 N N . GLN A 1 98 ? -21.186 -24.913 15.276 1.00 42.62 98 GLN A N 1
ATOM 784 C CA . GLN A 1 98 ? -20.911 -25.352 16.644 1.00 42.62 98 GLN A CA 1
ATOM 785 C C . GLN A 1 98 ? -21.554 -26.729 16.821 1.00 42.62 98 GLN A C 1
ATOM 787 O O . GLN A 1 98 ? -22.695 -26.929 16.400 1.00 42.62 98 GLN A O 1
ATOM 792 N N . PRO A 1 99 ? -20.905 -27.619 17.579 1.00 44.56 99 PRO A N 1
ATOM 793 C CA . PRO A 1 99 ? -21.641 -28.221 18.678 1.00 44.56 99 PRO A CA 1
ATOM 794 C C . PRO A 1 99 ? -20.983 -27.914 20.019 1.00 44.56 99 PRO A C 1
ATOM 796 O O . PRO A 1 99 ? -19.777 -28.040 20.223 1.00 44.56 99 PRO A O 1
ATOM 799 N N . SER A 1 100 ? -21.848 -27.529 20.945 1.00 44.09 100 SER A N 1
ATOM 800 C CA . SER A 1 100 ? -21.645 -27.520 22.381 1.00 44.09 100 SER A CA 1
ATOM 801 C C . SER A 1 100 ? -21.169 -28.881 22.906 1.00 44.09 100 SER A C 1
ATOM 803 O O . SER A 1 100 ? -21.748 -29.919 22.600 1.00 44.09 100 SER A O 1
ATOM 805 N N . ALA A 1 101 ? -20.185 -28.865 23.804 1.00 48.16 101 ALA A N 1
ATOM 806 C CA . ALA A 1 101 ? -19.984 -29.943 24.766 1.00 48.16 101 ALA A CA 1
ATOM 807 C C . ALA A 1 101 ? -19.632 -29.340 26.131 1.00 48.16 101 ALA A C 1
ATOM 809 O O . ALA A 1 101 ? -18.525 -28.884 26.401 1.00 48.16 101 ALA A O 1
ATOM 810 N N . ILE A 1 102 ? -20.665 -29.299 26.962 1.00 50.84 102 ILE A N 1
ATOM 811 C CA . ILE A 1 102 ? -20.650 -29.042 28.396 1.00 50.84 102 ILE A CA 1
ATOM 812 C C . ILE A 1 102 ? -20.004 -30.235 29.124 1.00 50.84 102 ILE A C 1
ATOM 814 O O . ILE A 1 102 ? -20.303 -31.380 28.804 1.00 50.84 102 ILE A O 1
ATOM 818 N N . SER A 1 103 ? -19.260 -29.920 30.194 1.00 44.66 103 SER A N 1
ATOM 819 C CA . SER A 1 103 ? -19.041 -30.747 31.398 1.00 44.66 103 SER A CA 1
ATOM 820 C C . SER A 1 103 ? -18.066 -31.932 31.305 1.00 44.66 103 SER A C 1
ATOM 822 O O . SER A 1 103 ? -18.378 -32.972 30.734 1.00 44.66 103 SER A O 1
ATOM 824 N N . LYS A 1 104 ? -16.920 -31.822 31.998 1.00 45.69 104 LYS A N 1
ATOM 825 C CA . LYS A 1 104 ? -16.697 -32.399 33.348 1.00 45.69 104 LYS A CA 1
ATOM 826 C C . LYS A 1 104 ? -15.223 -32.250 33.769 1.00 45.69 104 LYS A C 1
ATOM 828 O O . LYS A 1 104 ? -14.345 -32.832 33.145 1.00 45.69 104 LYS A O 1
AT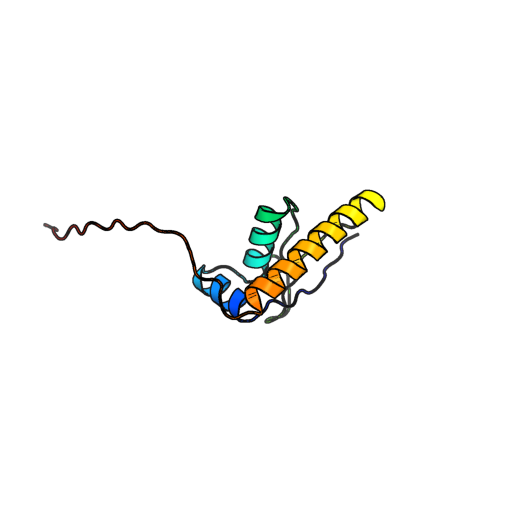OM 833 N N . GLN A 1 105 ? -14.971 -31.523 34.864 1.00 43.03 105 GLN A N 1
ATOM 834 C CA . GLN A 1 105 ? -13.904 -31.906 35.806 1.00 43.03 105 GLN A CA 1
ATOM 835 C C . GLN A 1 105 ? -14.286 -33.261 36.429 1.00 43.03 105 GLN A C 1
ATOM 837 O O . GLN A 1 105 ? -15.484 -33.566 36.508 1.00 43.03 105 GLN A O 1
ATOM 842 N N . PRO A 1 106 ? -13.315 -34.070 36.871 1.00 60.69 106 PRO A N 1
ATOM 843 C CA . PRO A 1 106 ? -13.160 -34.179 38.325 1.00 60.69 106 PRO A CA 1
ATOM 844 C C . PRO A 1 106 ? -11.717 -34.392 38.830 1.00 60.69 106 PRO A C 1
ATOM 846 O O . PRO A 1 106 ? -10.866 -34.892 38.099 1.00 60.69 106 PRO A O 1
ATOM 849 N N . ASP A 1 107 ? -11.572 -34.014 40.106 1.00 44.62 107 ASP A N 1
ATOM 850 C CA . ASP A 1 107 ? -10.598 -34.357 41.163 1.00 44.62 107 ASP A CA 1
ATOM 851 C C . ASP A 1 107 ? -9.092 -34.103 40.970 1.00 44.62 107 ASP A C 1
ATOM 853 O O . ASP A 1 107 ? -8.402 -34.861 40.253 1.00 44.62 107 ASP A O 1
#

Fo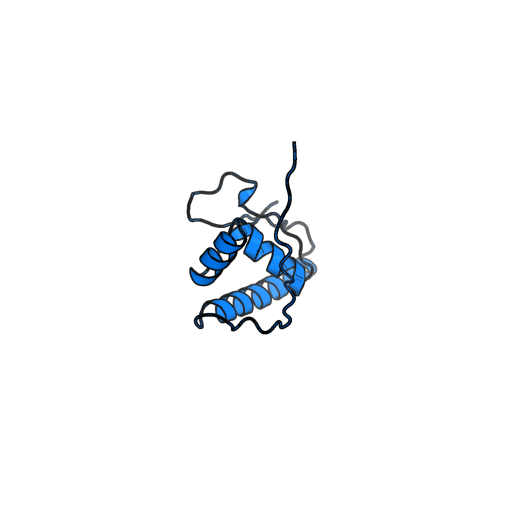ldseek 3Di:
DKDKDWDDAFPQLCVVCVVVVHGSQVSLQVQLCVPPVDHWAWCVVDDDDPPITIIMDDPPDDPVVVVVVVVSVVVSSVVNCVCVVPPHDDDDDDDDDDDDDDDDDDD

Secondary structure (DSSP, 8-state):
-EE--EE---HHHHHHHHHTTS-HHHHHHHHHHHHH----EEGGGS-PPTT-EEEEEE--S-HHHHHHHHHHHHHHHHHHHHHHHSS--------------------

Sequence (107 aa):
MYAFPQIYIPPPAVQEAESLSIAPDIFYFLKLLEETGIFVVPGSGFFQRQGTYHFRMTILPSPDKLKILLQKLKEFHLHFLEAYSQGAPQMSGSNPEQPSAISKQPD

Organism: Tetraodon nigroviridis (NCBI:txid99883)

pLDDT: mean 81.86, std 18.43, range [37.69, 96.06]

Radius of gyration: 18.85 Å; chains: 1; bounding box: 39×42×59 Å